Protein AF-A0A2H6LH49-F1 (afdb_monomer_lite)

Foldseek 3Di:
DVVCVVVPVVVVVVVVVVVVVVVVCLVVLLVVLVVLVVVCVVCVVVVNNVPVVVVNVVSCVRRVDPPDPPDPPPDDD

pLDDT: mean 84.46, std 15.81, range [38.75, 98.5]

Sequence (77 aa):
MQLFEALYPLLLALTQLQELVDDTSLAVGSEAYAAALQVYNYAKASGQTAGLDTVVEEMGQRFARKSRKTKPQAAAL

Organism: NCBI:txid1861711

Secondary structure (DSSP, 8-state):
-HHHHHHHHHHHHHHHHHHHHHHHHHHHHHHHHHHHHHHHHHHHHTT--TTTHHHHHHHHHHHS-------------

Structure (mmCIF, N/CA/C/O backbone):
data_AF-A0A2H6LH49-F1
#
_entry.id   AF-A0A2H6LH49-F1
#
loop_
_atom_site.group_PDB
_atom_site.id
_atom_site.type_symbol
_atom_site.label_atom_id
_atom_site.label_alt_id
_atom_site.label_comp_id
_atom_site.label_asym_id
_atom_site.label_entity_id
_atom_site.label_seq_id
_atom_site.pdbx_PDB_ins_code
_atom_site.Cartn_x
_atom_site.Cartn_y
_atom_site.Cartn_z
_atom_site.occupancy
_atom_site.B_iso_or_equiv
_atom_site.auth_seq_id
_atom_site.auth_comp_id
_atom_site.auth_asym_id
_atom_site.auth_atom_id
_atom_site.pdbx_PDB_model_num
ATOM 1 N N . MET A 1 1 ? 27.828 -7.136 -24.699 1.00 72.62 1 MET A N 1
ATOM 2 C CA . MET A 1 1 ? 27.183 -5.806 -24.640 1.00 72.62 1 MET A CA 1
ATOM 3 C C . MET A 1 1 ? 25.736 -5.859 -25.113 1.00 72.62 1 MET A C 1
ATOM 5 O O . MET A 1 1 ? 24.870 -5.599 -24.303 1.00 72.62 1 MET A O 1
ATOM 9 N N . GLN A 1 2 ? 25.435 -6.289 -26.341 1.00 91.00 2 GLN A N 1
ATOM 10 C CA . GL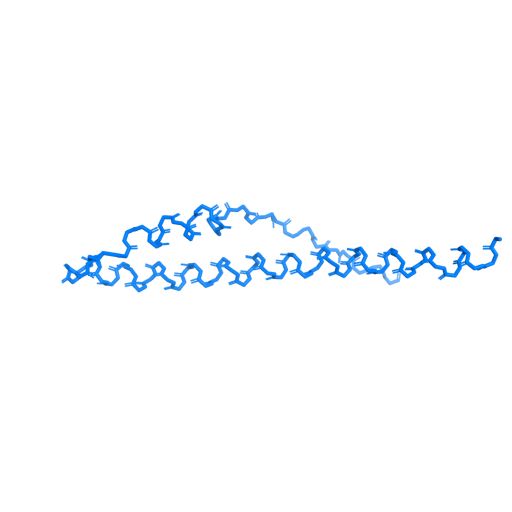N A 1 2 ? 24.082 -6.186 -26.924 1.00 91.00 2 GLN A CA 1
ATOM 11 C C . GLN A 1 2 ? 22.934 -6.819 -26.103 1.00 91.00 2 GLN A C 1
ATOM 13 O O . GLN A 1 2 ? 21.864 -6.233 -26.005 1.00 91.00 2 GLN A O 1
ATOM 18 N N . LEU A 1 3 ? 23.155 -7.974 -25.462 1.00 94.12 3 LEU A N 1
ATOM 19 C CA . LEU A 1 3 ? 22.152 -8.584 -24.576 1.00 94.12 3 LEU A CA 1
ATOM 20 C C . LEU A 1 3 ? 21.929 -7.776 -23.287 1.00 94.12 3 LEU A C 1
ATOM 22 O O . LEU A 1 3 ? 20.802 -7.653 -22.827 1.00 94.12 3 LEU A O 1
ATOM 26 N N . PHE A 1 4 ? 22.995 -7.216 -22.714 1.00 92.50 4 PHE A N 1
ATOM 27 C CA . PHE A 1 4 ? 22.903 -6.370 -21.524 1.00 92.50 4 PHE A CA 1
ATOM 28 C C . PHE A 1 4 ? 22.134 -5.079 -21.834 1.00 92.50 4 PHE A C 1
ATOM 30 O O . PHE A 1 4 ? 21.212 -4.730 -21.104 1.00 92.50 4 PHE A O 1
ATOM 37 N N . GLU A 1 5 ? 22.440 -4.447 -22.970 1.00 96.00 5 GLU A N 1
ATOM 38 C CA . GLU A 1 5 ? 21.714 -3.273 -23.474 1.00 96.00 5 GLU A CA 1
ATOM 39 C C . GLU A 1 5 ? 20.228 -3.571 -23.734 1.00 96.00 5 GLU A C 1
ATOM 41 O O . GLU A 1 5 ? 19.382 -2.707 -23.537 1.00 96.00 5 GLU A O 1
ATOM 46 N N . ALA A 1 6 ? 19.883 -4.801 -24.133 1.00 94.94 6 ALA A N 1
ATOM 47 C CA . ALA A 1 6 ? 18.491 -5.215 -24.312 1.00 94.94 6 ALA A CA 1
ATOM 48 C C . ALA A 1 6 ? 17.770 -5.507 -22.981 1.00 94.94 6 ALA A C 1
ATOM 50 O O . ALA A 1 6 ? 16.566 -5.280 -22.869 1.00 94.94 6 ALA A O 1
ATOM 51 N N . LEU A 1 7 ? 18.486 -6.005 -21.969 1.00 97.12 7 LEU A N 1
ATOM 52 C CA . LEU A 1 7 ? 17.913 -6.339 -20.660 1.00 97.12 7 LEU A CA 1
ATOM 53 C C . LEU A 1 7 ? 17.751 -5.123 -19.745 1.00 97.12 7 LEU A C 1
ATOM 55 O O . LEU A 1 7 ? 16.824 -5.092 -18.937 1.00 97.12 7 LEU A O 1
ATOM 59 N N . TYR A 1 8 ? 18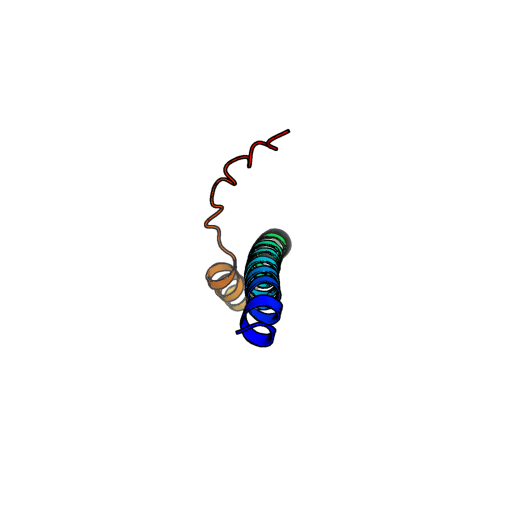.625 -4.124 -19.857 1.00 96.38 8 TYR A N 1
ATOM 60 C CA . TYR A 1 8 ? 18.611 -2.967 -18.964 1.00 96.38 8 TYR A CA 1
ATOM 61 C C . TYR A 1 8 ? 17.289 -2.165 -19.004 1.00 96.38 8 TYR A C 1
ATOM 63 O O . TYR A 1 8 ? 16.738 -1.891 -17.935 1.00 96.38 8 TYR A O 1
ATOM 71 N N . PRO A 1 9 ? 16.692 -1.864 -20.177 1.00 97.31 9 PRO A N 1
ATOM 72 C CA . PRO A 1 9 ? 15.386 -1.208 -20.241 1.00 97.31 9 PRO A CA 1
ATOM 73 C C . PRO A 1 9 ? 14.257 -2.049 -19.635 1.00 97.31 9 PRO A C 1
ATOM 75 O O . PRO A 1 9 ? 13.352 -1.496 -19.014 1.00 97.31 9 PRO A O 1
ATOM 78 N N . LEU A 1 10 ? 14.313 -3.379 -19.780 1.00 97.75 10 LEU A N 1
ATOM 79 C CA . LEU A 1 10 ? 13.321 -4.280 -19.190 1.00 97.75 10 LEU A CA 1
ATOM 80 C C . LEU A 1 10 ? 13.410 -4.268 -17.663 1.00 97.75 10 LEU A C 1
ATOM 82 O O . LEU A 1 10 ? 12.384 -4.183 -16.994 1.00 97.75 10 LEU A O 1
ATOM 86 N N . LEU A 1 11 ? 14.629 -4.307 -17.118 1.00 97.81 11 LEU A N 1
ATOM 87 C CA . LEU A 1 11 ? 14.849 -4.175 -15.680 1.00 97.81 11 LEU A CA 1
ATOM 88 C C . LEU A 1 11 ? 14.256 -2.860 -15.163 1.00 97.81 11 LEU A C 1
ATOM 90 O O . LEU A 1 11 ? 13.501 -2.878 -14.196 1.00 97.81 11 LEU A O 1
ATOM 94 N N . LEU A 1 12 ? 14.540 -1.744 -15.840 1.00 98.06 12 LEU A N 1
ATOM 95 C CA . LEU A 1 12 ? 14.020 -0.435 -15.451 1.00 98.06 12 LEU A CA 1
ATOM 96 C C . LEU A 1 12 ? 12.484 -0.387 -15.489 1.00 98.06 12 LEU A C 1
ATOM 98 O O . LEU A 1 12 ? 11.863 0.114 -14.553 1.00 98.06 12 LEU A O 1
ATOM 102 N N . ALA A 1 13 ? 11.869 -0.937 -16.539 1.00 98.19 13 ALA A N 1
ATOM 103 C CA . ALA A 1 13 ? 10.414 -1.004 -16.662 1.00 98.19 13 ALA A CA 1
ATOM 104 C C . ALA A 1 13 ? 9.778 -1.858 -15.553 1.00 98.19 13 ALA A C 1
ATOM 106 O O . ALA A 1 13 ? 8.754 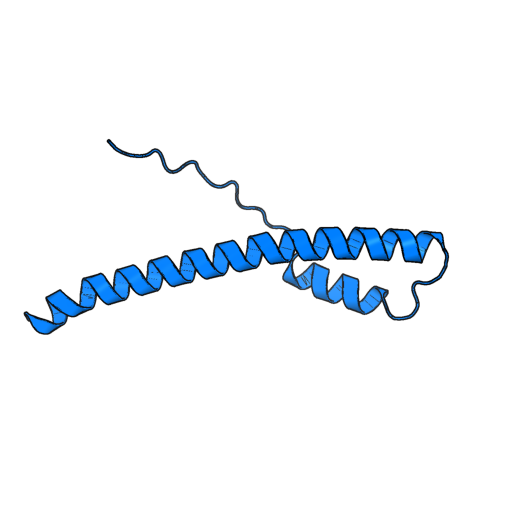-1.472 -14.993 1.00 98.19 13 ALA A O 1
ATOM 107 N N . LEU A 1 14 ? 10.394 -2.989 -15.197 1.00 98.50 14 LEU A N 1
ATOM 108 C CA . LEU A 1 14 ? 9.927 -3.838 -14.100 1.00 98.50 14 LEU A CA 1
ATOM 109 C C . LEU A 1 14 ? 10.046 -3.135 -12.746 1.00 98.50 14 LEU A C 1
ATOM 111 O O . LEU A 1 14 ? 9.132 -3.238 -11.932 1.00 98.50 14 LEU A O 1
ATOM 115 N N . THR A 1 15 ? 11.128 -2.390 -12.514 1.00 98.06 15 THR A N 1
ATOM 116 C CA . THR A 1 15 ? 11.282 -1.587 -11.294 1.00 98.06 15 THR A CA 1
ATOM 117 C C . THR A 1 15 ? 10.195 -0.517 -11.190 1.00 98.06 15 THR A C 1
ATOM 119 O O . THR A 1 15 ? 9.549 -0.416 -10.153 1.00 98.06 15 THR A O 1
ATOM 122 N N . GLN A 1 16 ? 9.927 0.225 -12.267 1.00 97.94 16 GLN A N 1
ATOM 123 C CA . GLN A 1 16 ? 8.864 1.239 -12.277 1.00 97.94 16 GLN A CA 1
ATOM 124 C C . GLN A 1 16 ? 7.475 0.624 -12.081 1.00 97.94 16 GLN A C 1
ATOM 126 O O . GLN A 1 16 ? 6.649 1.164 -11.349 1.00 97.94 16 GLN A O 1
ATOM 131 N N . LEU A 1 17 ? 7.208 -0.523 -12.713 1.00 98.25 17 LEU A N 1
ATOM 132 C CA . LEU A 1 17 ? 5.946 -1.232 -12.532 1.00 98.25 17 LEU A CA 1
ATOM 133 C C . LEU A 1 17 ? 5.766 -1.688 -11.080 1.00 98.25 17 LEU A C 1
ATOM 135 O O . LEU A 1 17 ? 4.673 -1.550 -10.538 1.00 98.25 17 LEU A O 1
ATOM 139 N N . GLN A 1 18 ? 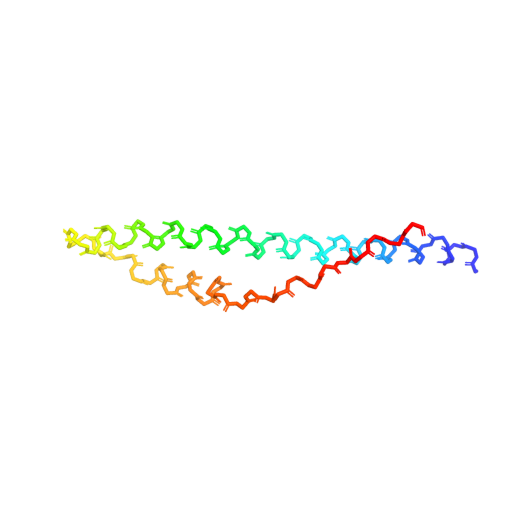6.826 -2.197 -10.449 1.00 97.81 18 GLN A N 1
ATOM 140 C CA . GLN A 1 18 ? 6.795 -2.592 -9.043 1.00 97.81 18 GLN A CA 1
ATOM 141 C C . GLN A 1 18 ? 6.443 -1.402 -8.141 1.00 97.81 18 GLN A C 1
ATOM 143 O O . GLN A 1 18 ? 5.546 -1.522 -7.311 1.00 97.81 18 GLN A O 1
ATOM 148 N N . GLU A 1 19 ? 7.068 -0.241 -8.356 1.00 96.56 19 GLU A N 1
ATOM 149 C CA . GLU A 1 19 ? 6.754 0.982 -7.602 1.00 96.56 19 GLU A CA 1
ATOM 150 C C . GLU A 1 19 ? 5.280 1.386 -7.755 1.00 96.56 19 GLU A C 1
ATOM 152 O O . GLU A 1 19 ? 4.606 1.669 -6.765 1.00 96.56 19 GLU A O 1
ATOM 157 N N . LEU A 1 20 ? 4.739 1.342 -8.977 1.00 96.81 20 LEU A N 1
ATOM 158 C CA . LEU A 1 20 ? 3.326 1.649 -9.227 1.00 96.81 20 LEU A CA 1
ATOM 159 C C . LEU A 1 20 ? 2.374 0.653 -8.551 1.00 96.81 20 LEU A C 1
ATOM 161 O O . LEU A 1 20 ? 1.315 1.048 -8.053 1.00 96.81 20 LEU A O 1
ATOM 165 N N . VAL A 1 21 ? 2.725 -0.635 -8.533 1.00 97.00 21 VAL A N 1
ATOM 166 C CA . VAL A 1 21 ? 1.946 -1.674 -7.844 1.00 97.00 21 VAL A CA 1
ATOM 167 C C . VAL A 1 21 ? 1.966 -1.451 -6.333 1.00 97.00 21 VAL A C 1
ATOM 169 O O . VAL A 1 21 ? 0.916 -1.572 -5.694 1.00 97.00 21 VAL A O 1
ATOM 172 N N . ASP A 1 22 ? 3.113 -1.083 -5.765 1.00 93.06 22 ASP A N 1
ATOM 173 C CA . ASP A 1 22 ? 3.248 -0.783 -4.338 1.00 93.06 22 ASP A CA 1
ATOM 174 C C . ASP A 1 22 ? 2.436 0.462 -3.950 1.00 93.06 22 ASP A C 1
ATOM 176 O O . ASP A 1 22 ? 1.664 0.424 -2.986 1.00 93.06 22 ASP A O 1
ATOM 180 N N . ASP A 1 23 ? 2.518 1.529 -4.749 1.00 90.31 23 ASP A N 1
ATOM 181 C CA . ASP A 1 23 ? 1.727 2.750 -4.565 1.00 90.31 23 ASP A CA 1
ATOM 182 C C . ASP A 1 23 ? 0.218 2.468 -4.657 1.00 90.31 23 ASP A C 1
ATOM 184 O O . ASP A 1 23 ? -0.564 2.928 -3.817 1.00 90.31 23 ASP A O 1
ATOM 188 N N . THR A 1 24 ? -0.203 1.665 -5.639 1.00 93.19 24 THR A N 1
ATOM 189 C CA . THR A 1 24 ? -1.612 1.273 -5.812 1.00 93.19 24 THR A CA 1
ATOM 190 C C . THR A 1 24 ? -2.096 0.426 -4.637 1.00 93.19 24 THR A C 1
ATOM 192 O O . THR A 1 24 ? -3.179 0.666 -4.099 1.00 93.19 24 THR A O 1
ATOM 195 N N . SER A 1 25 ? -1.286 -0.535 -4.190 1.00 90.81 25 SER A N 1
ATOM 196 C CA . SER A 1 25 ? -1.606 -1.398 -3.048 1.00 90.81 25 SER A CA 1
ATOM 197 C C . SER A 1 25 ? -1.752 -0.590 -1.757 1.00 90.81 25 SER A C 1
ATOM 199 O O . SER A 1 25 ? -2.668 -0.837 -0.968 1.00 90.81 25 SER A O 1
ATOM 201 N N . LEU A 1 26 ? -0.895 0.415 -1.554 1.00 88.00 26 LEU A N 1
ATOM 202 C CA . LEU A 1 26 ? -0.990 1.334 -0.422 1.00 88.00 26 LEU A CA 1
ATOM 203 C C . LEU A 1 26 ? -2.255 2.204 -0.488 1.00 88.00 26 LEU A C 1
ATOM 205 O O . LEU A 1 26 ? -2.926 2.388 0.534 1.00 88.00 26 LEU A O 1
ATOM 209 N N . ALA A 1 27 ? -2.586 2.737 -1.667 1.00 88.81 27 ALA A N 1
ATOM 210 C CA . ALA A 1 27 ? -3.774 3.565 -1.866 1.00 88.81 27 ALA A CA 1
ATOM 211 C C . ALA A 1 27 ? -5.061 2.777 -1.573 1.00 88.81 27 ALA A C 1
ATOM 213 O O . ALA A 1 27 ? -5.845 3.181 -0.712 1.00 88.81 27 ALA A O 1
ATOM 214 N N . VAL A 1 28 ? -5.227 1.608 -2.200 1.00 91.62 28 VAL A N 1
ATOM 215 C CA . VAL A 1 28 ? -6.406 0.746 -2.004 1.00 91.62 28 VAL A CA 1
ATOM 216 C C . VAL A 1 28 ? -6.479 0.217 -0.567 1.00 91.62 28 VAL A C 1
ATOM 218 O O . VAL A 1 28 ? -7.554 0.184 0.028 1.00 91.62 28 VAL A O 1
ATOM 221 N N . GLY A 1 29 ? -5.343 -0.138 0.042 1.00 90.06 29 GLY A N 1
ATOM 222 C CA . GLY A 1 29 ? -5.295 -0.549 1.447 1.00 90.06 29 GLY A CA 1
ATOM 223 C C . GLY A 1 29 ? -5.738 0.555 2.416 1.00 90.06 29 GLY A C 1
ATOM 224 O O . GLY A 1 29 ? -6.448 0.282 3.385 1.00 90.06 29 GLY A O 1
ATOM 225 N N . SER A 1 30 ? -5.391 1.814 2.125 1.00 88.88 30 SER A N 1
ATOM 226 C CA . SER A 1 30 ? -5.844 2.979 2.903 1.00 88.88 30 SER A CA 1
ATOM 227 C C . SER A 1 30 ? -7.360 3.181 2.815 1.00 88.88 30 SER A C 1
ATOM 229 O O . SER A 1 30 ? -7.998 3.498 3.820 1.00 88.88 30 SER A O 1
ATOM 231 N N . GLU A 1 31 ? -7.947 2.980 1.633 1.00 90.19 31 GLU A N 1
ATOM 232 C CA . GLU A 1 31 ? -9.402 3.034 1.437 1.00 90.19 31 GLU A CA 1
ATOM 233 C C . GLU A 1 31 ? -10.114 1.893 2.172 1.00 90.19 31 GLU A C 1
ATOM 235 O O . GLU A 1 31 ? -11.087 2.131 2.892 1.00 90.19 31 GLU A O 1
ATOM 240 N N . ALA A 1 32 ? -9.590 0.668 2.069 1.00 90.69 32 ALA A N 1
ATOM 241 C CA . ALA A 1 32 ? -10.115 -0.489 2.789 1.00 90.69 32 ALA A CA 1
ATOM 242 C C . ALA A 1 32 ? -10.060 -0.289 4.314 1.00 90.69 32 ALA A C 1
ATOM 244 O O . ALA A 1 32 ? -11.027 -0.596 5.012 1.00 90.69 32 ALA A O 1
ATOM 245 N N . TYR A 1 33 ? -8.971 0.285 4.839 1.00 91.25 33 TYR A N 1
ATOM 246 C CA . TYR A 1 33 ? -8.874 0.644 6.255 1.00 91.25 33 TYR A CA 1
ATOM 247 C C . TYR A 1 33 ? -9.898 1.708 6.661 1.00 91.25 33 TYR A C 1
ATOM 249 O O . TYR A 1 33 ? -10.542 1.569 7.700 1.00 91.25 33 TYR A O 1
ATOM 257 N N . ALA A 1 34 ? -10.111 2.740 5.840 1.00 90.94 34 ALA A N 1
ATOM 258 C CA . ALA A 1 34 ? -11.134 3.748 6.115 1.00 90.94 34 ALA A CA 1
ATOM 259 C C . ALA A 1 34 ? -12.545 3.132 6.182 1.00 90.94 34 ALA A C 1
ATOM 261 O O . ALA A 1 34 ? -13.312 3.464 7.087 1.00 90.94 34 ALA A O 1
ATOM 262 N N . ALA A 1 35 ? -12.868 2.200 5.280 1.00 90.31 35 ALA A N 1
ATOM 263 C CA . ALA A 1 35 ? -14.130 1.461 5.311 1.00 90.31 35 ALA A CA 1
ATOM 264 C C . ALA A 1 35 ? -14.249 0.571 6.563 1.00 90.31 35 ALA A C 1
ATOM 266 O O . ALA A 1 35 ? -15.275 0.591 7.244 1.00 90.31 35 ALA A O 1
ATOM 267 N N . ALA A 1 36 ? -13.186 -0.153 6.924 1.00 89.94 36 ALA A N 1
ATOM 268 C CA . ALA A 1 36 ? -13.154 -0.959 8.144 1.00 89.94 36 ALA A CA 1
ATOM 269 C C . ALA A 1 36 ? -13.362 -0.101 9.403 1.00 89.94 36 ALA A C 1
ATOM 271 O O . ALA A 1 36 ? -14.122 -0.481 10.294 1.00 89.94 36 ALA A O 1
ATOM 272 N N . LEU A 1 37 ? -12.765 1.095 9.450 1.00 92.19 37 LEU A N 1
ATOM 273 C CA . LEU A 1 37 ? -12.937 2.030 10.558 1.00 92.19 37 LEU A CA 1
ATOM 274 C C . LEU A 1 37 ? -14.389 2.519 10.681 1.00 92.19 37 LEU A C 1
ATOM 276 O O . LEU A 1 37 ? -14.880 2.696 11.795 1.00 92.19 37 LEU A O 1
ATOM 280 N N . GLN A 1 38 ? -15.104 2.704 9.566 1.00 92.38 38 GLN A N 1
ATOM 281 C CA . GLN A 1 38 ? -16.535 3.029 9.603 1.00 92.38 38 GLN A CA 1
ATOM 282 C C . GLN A 1 38 ? -17.356 1.904 10.244 1.00 92.38 38 GLN A C 1
ATOM 284 O O . GLN A 1 38 ? -18.170 2.173 11.130 1.00 92.38 38 GLN A O 1
ATOM 289 N N . VAL A 1 39 ? -17.110 0.651 9.847 1.00 90.62 39 VAL A N 1
ATOM 290 C CA . VAL A 1 39 ? -17.789 -0.523 10.422 1.00 90.62 39 VAL A CA 1
ATOM 291 C C . VAL A 1 39 ? -17.461 -0.671 11.908 1.00 90.62 39 VAL A C 1
ATOM 293 O O . VAL A 1 39 ? -18.366 -0.867 12.719 1.00 90.62 39 VAL A O 1
ATOM 296 N N . TYR A 1 40 ? -16.192 -0.508 12.289 1.00 92.75 40 TYR A N 1
ATOM 297 C CA . TYR A 1 40 ? -15.774 -0.522 13.690 1.00 92.75 40 TYR A CA 1
ATOM 298 C C . TYR A 1 40 ? -16.476 0.559 14.512 1.00 92.75 40 TYR A C 1
ATOM 300 O O . TYR A 1 40 ? -17.003 0.269 15.584 1.00 92.75 40 TYR A O 1
ATOM 308 N N . ASN A 1 41 ? -16.532 1.796 14.013 1.00 92.69 41 ASN A N 1
ATOM 309 C CA . ASN A 1 41 ? -17.191 2.896 14.715 1.00 92.69 41 ASN A CA 1
ATOM 310 C C . ASN A 1 41 ? -18.689 2.630 14.913 1.00 92.69 41 ASN A C 1
ATOM 312 O O . ASN A 1 41 ? -19.229 2.929 15.979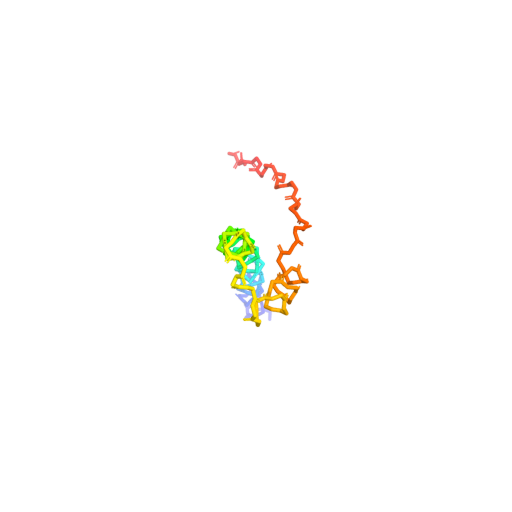 1.00 92.69 41 ASN A O 1
ATOM 316 N N . TYR A 1 42 ? -19.349 2.026 13.921 1.00 92.88 42 TYR A N 1
ATOM 317 C CA . TYR A 1 42 ? -20.734 1.579 14.052 1.00 92.88 42 TYR A CA 1
ATOM 318 C C . TYR A 1 42 ? -20.883 0.494 15.131 1.00 9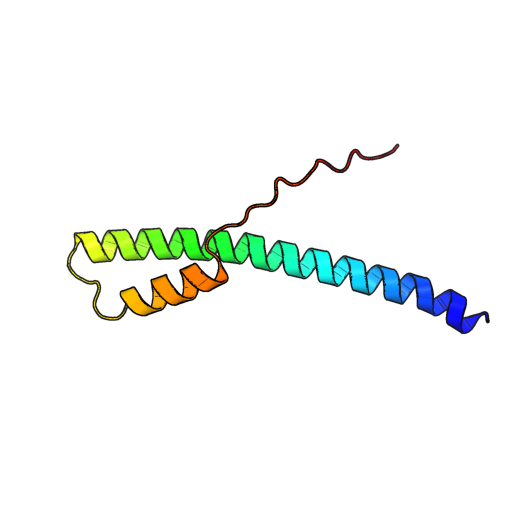2.88 42 TYR A C 1
ATOM 320 O O . TYR A 1 42 ? -21.702 0.626 16.043 1.00 92.88 42 TYR A O 1
ATOM 328 N N . ALA A 1 43 ? -20.044 -0.544 15.084 1.00 91.81 43 ALA A N 1
ATOM 329 C CA . ALA A 1 43 ? -20.041 -1.619 16.071 1.00 91.81 43 ALA A CA 1
ATOM 330 C C . ALA A 1 43 ? -19.794 -1.080 17.493 1.00 91.81 43 ALA A C 1
ATOM 332 O O . ALA A 1 43 ? -20.519 -1.433 18.425 1.00 91.81 43 ALA A O 1
ATOM 333 N N . LYS A 1 44 ? -18.860 -0.134 17.641 1.00 91.44 44 LYS A N 1
ATOM 334 C CA . LYS A 1 44 ? -18.558 0.591 18.883 1.00 91.44 44 LYS A CA 1
ATOM 335 C C . LYS A 1 44 ? -19.740 1.368 19.428 1.00 91.44 44 LYS A C 1
ATOM 337 O O . LYS A 1 44 ? -20.026 1.253 20.616 1.00 91.44 44 LYS A O 1
ATOM 342 N N . ALA A 1 45 ? -20.461 2.092 18.578 1.00 93.25 45 ALA A N 1
ATOM 343 C CA . ALA A 1 45 ? -21.677 2.789 18.990 1.00 93.25 45 ALA A CA 1
ATOM 344 C C . ALA A 1 45 ? -22.774 1.822 19.479 1.00 93.25 45 ALA A C 1
ATOM 346 O O . ALA A 1 45 ? -23.570 2.183 20.340 1.00 93.25 45 ALA A O 1
ATOM 347 N N . SER A 1 46 ? -22.792 0.589 18.965 1.00 91.88 46 SER A N 1
ATOM 348 C CA . SER A 1 46 ? -23.736 -0.461 19.374 1.00 91.88 46 SER A CA 1
ATOM 349 C C . SER A 1 46 ? -23.256 -1.355 20.531 1.00 91.88 46 SER A C 1
ATOM 351 O O . SER A 1 46 ? -23.976 -2.268 20.925 1.00 91.88 46 SER A O 1
ATOM 353 N N . GLY A 1 47 ? -22.049 -1.131 21.067 1.00 90.50 47 GLY A N 1
ATOM 354 C CA . GLY A 1 47 ? -21.457 -1.966 22.123 1.00 90.50 47 GLY A CA 1
ATOM 355 C C . GLY A 1 47 ? -20.943 -3.341 21.664 1.00 90.50 47 GLY A C 1
ATOM 356 O O . GLY A 1 47 ? -20.678 -4.200 22.499 1.00 90.50 47 GLY A O 1
ATOM 357 N N . GLN A 1 48 ? -20.785 -3.563 20.356 1.00 88.00 48 GLN A N 1
ATOM 358 C CA . GLN A 1 48 ? -20.405 -4.845 19.743 1.00 88.00 48 GLN A CA 1
ATOM 359 C C . GLN A 1 48 ? -18.954 -4.842 19.223 1.00 88.00 48 GLN A C 1
ATOM 361 O O . GLN A 1 48 ? -18.703 -5.183 18.073 1.00 88.00 48 GLN A O 1
ATOM 366 N N . THR A 1 49 ? -17.976 -4.426 20.034 1.00 85.06 49 THR A N 1
ATOM 367 C CA . THR A 1 49 ? -16.560 -4.306 19.599 1.00 85.06 49 THR A CA 1
ATOM 368 C C . THR A 1 49 ? -15.687 -5.514 19.902 1.00 85.06 49 THR A C 1
ATOM 370 O O . THR A 1 49 ? -14.509 -5.503 19.553 1.00 85.06 49 THR A O 1
ATOM 373 N N . ALA A 1 50 ? -16.228 -6.550 20.548 1.00 86.38 50 ALA A N 1
ATOM 374 C CA . ALA A 1 50 ? -15.449 -7.705 20.979 1.00 86.38 50 ALA A CA 1
ATOM 375 C C . ALA A 1 50 ? -14.675 -8.332 19.802 1.00 86.38 50 ALA A C 1
ATOM 377 O O . ALA A 1 50 ? -15.270 -8.846 18.859 1.00 86.38 50 ALA A O 1
ATOM 378 N N . GLY A 1 51 ? -13.341 -8.273 19.863 1.00 83.94 51 GLY A N 1
ATOM 379 C CA . GLY A 1 51 ? -12.445 -8.810 18.834 1.00 83.94 51 GLY A CA 1
ATOM 380 C C . GLY A 1 51 ? -12.168 -7.889 17.639 1.00 83.94 51 GLY A C 1
ATOM 381 O O . GLY A 1 51 ? -11.378 -8.269 16.782 1.00 83.94 51 GLY A O 1
ATOM 382 N N . LEU A 1 52 ? -12.762 -6.689 17.569 1.00 87.88 52 LEU A N 1
ATOM 383 C CA . LEU A 1 52 ? -12.484 -5.734 16.487 1.00 87.88 52 LEU A CA 1
ATOM 384 C C . LEU A 1 52 ? -11.351 -4.751 16.813 1.00 87.88 52 LEU A C 1
ATOM 386 O O . LEU A 1 52 ? -10.729 -4.231 15.888 1.00 87.88 52 LEU A O 1
ATOM 390 N N . ASP A 1 53 ? -11.072 -4.493 18.093 1.00 87.50 53 ASP A N 1
ATOM 391 C CA . ASP A 1 53 ? -10.053 -3.515 18.504 1.00 87.50 53 ASP A CA 1
ATOM 392 C C . ASP A 1 53 ? -8.658 -3.883 17.969 1.00 87.50 53 ASP A C 1
ATOM 394 O O . ASP A 1 53 ? -7.982 -3.048 17.370 1.00 87.50 53 ASP A O 1
ATOM 398 N N . THR A 1 54 ? -8.269 -5.157 18.096 1.00 87.88 54 THR A N 1
ATOM 399 C CA . THR A 1 54 ? -6.979 -5.667 17.605 1.00 87.88 54 THR A CA 1
ATOM 400 C C . THR A 1 54 ? -6.875 -5.583 16.084 1.00 87.88 54 THR A C 1
ATOM 402 O O . THR A 1 54 ? -5.841 -5.190 15.553 1.00 87.88 54 THR A O 1
ATOM 405 N N . VAL A 1 55 ? -7.964 -5.886 15.371 1.00 87.44 55 VAL A N 1
ATOM 406 C CA . VAL A 1 55 ? -8.008 -5.839 13.902 1.00 87.44 55 VAL A CA 1
ATOM 407 C C . VAL A 1 55 ? -7.827 -4.407 13.402 1.00 87.44 55 VAL A C 1
ATOM 409 O O . VAL A 1 55 ? -7.047 -4.161 12.485 1.00 87.44 55 VAL A O 1
ATOM 412 N N . VAL A 1 56 ? -8.515 -3.442 14.016 1.00 87.56 56 VAL A N 1
ATOM 413 C CA . VAL A 1 56 ? -8.388 -2.027 13.641 1.00 87.56 56 VAL A CA 1
ATOM 414 C C . VAL A 1 56 ? -6.997 -1.488 13.958 1.00 87.56 56 VAL A C 1
ATOM 416 O O . VAL A 1 56 ? -6.460 -0.715 13.165 1.00 87.56 56 VAL A O 1
ATOM 419 N N . GLU A 1 57 ? -6.391 -1.906 15.067 1.00 87.94 57 GLU A N 1
ATOM 420 C CA . GLU A 1 57 ? -5.032 -1.506 15.429 1.00 87.94 57 GLU A CA 1
ATOM 421 C C . GLU A 1 57 ? -3.990 -2.022 14.424 1.00 87.94 57 GLU A C 1
ATOM 423 O O . GLU A 1 57 ? -3.188 -1.236 13.913 1.00 87.94 57 GLU A O 1
ATOM 428 N N . GLU A 1 58 ? -4.044 -3.306 14.060 1.00 88.19 58 GLU A N 1
ATOM 429 C CA . GLU A 1 58 ? -3.159 -3.902 13.048 1.00 88.19 58 GLU A CA 1
ATOM 430 C C . GLU A 1 58 ? -3.323 -3.233 11.676 1.00 88.19 58 GLU A C 1
ATOM 432 O O . GLU A 1 58 ? -2.339 -2.891 11.009 1.00 88.19 58 GLU A O 1
ATOM 437 N N . MET A 1 59 ? -4.569 -2.986 11.259 1.00 86.94 59 MET A N 1
ATOM 438 C CA . MET A 1 59 ? -4.838 -2.264 10.015 1.00 86.94 59 MET A CA 1
ATOM 439 C C . MET A 1 59 ? -4.338 -0.816 10.082 1.00 86.94 59 MET A C 1
ATOM 441 O O . MET A 1 59 ? -3.813 -0.306 9.091 1.00 86.94 59 MET A O 1
ATOM 445 N N . GLY A 1 60 ? -4.437 -0.169 11.244 1.00 86.50 60 GLY A N 1
ATOM 446 C CA . GLY A 1 60 ? -3.891 1.160 11.488 1.00 86.50 60 GLY A CA 1
ATOM 447 C C . GLY A 1 60 ? -2.371 1.199 11.342 1.00 86.50 60 GLY A C 1
ATOM 448 O O . GLY A 1 60 ? -1.849 2.071 10.658 1.00 86.50 60 GLY A O 1
ATOM 449 N N . GLN A 1 61 ? -1.639 0.228 11.883 1.00 87.75 61 GLN A N 1
ATOM 450 C CA . GLN A 1 61 ? -0.179 0.173 11.718 1.00 87.75 61 GLN A CA 1
ATOM 451 C C . GLN A 1 61 ? 0.245 0.028 10.249 1.00 87.75 61 GLN A C 1
ATOM 453 O O . GLN A 1 61 ? 1.280 0.560 9.845 1.00 87.75 61 GLN A O 1
ATOM 458 N N . ARG A 1 62 ? -0.564 -0.670 9.444 1.00 82.75 62 ARG A N 1
ATOM 459 C CA . ARG A 1 62 ? -0.255 -0.962 8.039 1.00 82.75 62 ARG A CA 1
ATOM 460 C C . ARG A 1 62 ? -0.731 0.114 7.060 1.00 82.75 62 ARG A C 1
ATOM 462 O O . ARG A 1 62 ? -0.076 0.331 6.043 1.00 82.75 62 ARG A O 1
ATOM 469 N N . PHE A 1 63 ? -1.853 0.771 7.347 1.00 83.31 63 PHE A N 1
ATOM 470 C CA . PHE A 1 63 ? -2.553 1.641 6.395 1.00 83.31 63 PHE A CA 1
ATOM 471 C C . PHE A 1 63 ? -2.923 3.024 6.957 1.00 83.31 63 PHE A C 1
ATOM 473 O O . PHE A 1 63 ? -3.444 3.862 6.215 1.00 83.31 63 PHE A O 1
ATOM 480 N N . ALA A 1 64 ? -2.651 3.324 8.237 1.00 71.88 64 ALA A N 1
ATOM 481 C CA . ALA A 1 64 ? -2.823 4.684 8.746 1.00 71.88 64 ALA A CA 1
ATOM 482 C C . ALA A 1 64 ? -1.813 5.621 8.065 1.00 71.88 64 ALA A C 1
ATOM 484 O O . ALA A 1 64 ? -0.600 5.428 8.088 1.00 71.88 64 ALA A O 1
ATOM 485 N N . ARG A 1 65 ? -2.367 6.636 7.400 1.00 68.25 65 ARG A N 1
ATOM 486 C CA . ARG A 1 65 ? -1.733 7.473 6.372 1.00 68.25 65 ARG A CA 1
ATOM 487 C C . ARG A 1 65 ? -0.303 7.933 6.678 1.00 68.25 65 ARG A C 1
ATOM 489 O O . ARG A 1 65 ? -0.056 8.659 7.637 1.00 68.25 65 ARG A O 1
ATOM 496 N N . LYS A 1 66 ? 0.527 7.833 5.635 1.00 52.69 66 LYS A N 1
ATOM 497 C CA . LYS A 1 66 ? 1.283 8.987 5.124 1.00 52.69 66 LYS A CA 1
ATOM 498 C C . LYS A 1 66 ? 0.934 9.180 3.647 1.00 52.69 66 LYS A C 1
ATOM 500 O O . LYS A 1 66 ? 1.651 8.714 2.772 1.00 52.69 66 LYS A O 1
ATOM 505 N N . SER A 1 67 ? -0.177 9.864 3.353 1.00 55.25 67 SER A N 1
ATOM 506 C CA . SER A 1 67 ? -0.438 10.331 1.983 1.00 55.25 67 SER A CA 1
ATOM 507 C C . SER A 1 67 ? 0.685 11.295 1.596 1.00 55.25 67 SER A C 1
ATOM 509 O O . SER A 1 67 ? 0.673 12.459 2.006 1.00 55.25 67 SER A O 1
ATOM 511 N N . ARG A 1 68 ? 1.680 10.833 0.830 1.00 56.16 68 ARG A N 1
ATOM 512 C CA . ARG A 1 68 ? 2.547 11.756 0.097 1.00 56.16 68 ARG A CA 1
ATOM 513 C C . ARG A 1 68 ? 1.649 12.496 -0.880 1.00 56.16 68 ARG A C 1
ATOM 515 O O . ARG A 1 68 ? 0.903 11.876 -1.625 1.00 56.16 68 ARG A O 1
ATOM 522 N N . LYS A 1 69 ? 1.698 13.828 -0.844 1.00 48.97 69 LYS A N 1
ATOM 523 C CA . LYS A 1 69 ? 1.109 14.651 -1.898 1.00 48.97 69 LYS A CA 1
ATOM 524 C C . LYS A 1 69 ? 1.731 14.190 -3.213 1.00 48.97 69 LYS A C 1
ATOM 526 O O . LYS A 1 69 ? 2.927 14.402 -3.410 1.00 48.97 69 LYS A O 1
ATOM 531 N N . THR A 1 70 ? 0.948 13.542 -4.065 1.00 50.78 70 THR A N 1
ATOM 532 C CA . THR A 1 70 ? 1.349 13.214 -5.429 1.00 50.78 70 THR A CA 1
ATOM 533 C C . THR A 1 70 ? 1.709 14.533 -6.099 1.00 50.78 70 THR A C 1
ATOM 535 O O . THR A 1 70 ? 0.855 15.403 -6.278 1.00 50.78 70 THR A O 1
ATOM 538 N N . LYS A 1 71 ? 3.000 14.755 -6.358 1.00 51.12 71 LYS A N 1
ATOM 539 C CA . LYS A 1 71 ? 3.437 15.921 -7.124 1.00 51.12 71 LYS A CA 1
ATOM 540 C C . LYS A 1 71 ? 2.915 15.677 -8.543 1.00 51.12 71 LYS A C 1
ATOM 542 O O . LYS A 1 71 ? 3.205 14.607 -9.073 1.00 51.12 71 LYS A O 1
ATOM 547 N N . PRO A 1 72 ? 2.117 16.583 -9.133 1.00 49.06 72 PRO A N 1
ATOM 548 C CA . PRO A 1 72 ? 1.594 16.363 -10.471 1.00 49.06 72 PRO A CA 1
ATOM 549 C C . PRO A 1 72 ? 2.783 16.217 -11.420 1.00 49.06 72 PRO A C 1
ATOM 551 O O . PRO A 1 72 ? 3.582 17.144 -11.570 1.00 49.06 72 PRO A O 1
ATOM 554 N N . GLN A 1 73 ? 2.938 15.025 -11.994 1.00 55.62 73 GLN A N 1
ATOM 555 C CA . GLN A 1 73 ? 3.885 14.797 -13.069 1.00 55.62 73 GLN A CA 1
ATOM 556 C C . GLN A 1 73 ? 3.316 15.531 -14.278 1.00 55.62 73 GLN A C 1
ATOM 558 O O . GLN A 1 73 ? 2.359 15.080 -14.903 1.00 55.62 73 GLN A O 1
ATOM 563 N N . ALA A 1 74 ? 3.832 16.735 -14.519 1.00 52.00 74 ALA A N 1
ATOM 564 C CA . ALA A 1 74 ? 3.516 17.499 -15.709 1.00 52.00 74 ALA A CA 1
ATOM 565 C C . ALA A 1 74 ? 3.878 16.634 -16.919 1.00 52.00 74 ALA A C 1
ATOM 567 O O . ALA A 1 74 ? 5.041 16.268 -17.096 1.00 52.00 74 ALA A O 1
ATOM 568 N N . ALA A 1 75 ? 2.864 16.276 -17.702 1.00 49.22 75 ALA A N 1
ATOM 569 C CA . ALA A 1 75 ? 3.037 15.661 -19.002 1.00 49.22 75 ALA A CA 1
ATOM 570 C C . ALA A 1 75 ? 3.898 16.603 -19.852 1.00 49.22 75 ALA A C 1
ATOM 572 O O . ALA A 1 75 ? 3.472 17.710 -20.183 1.00 49.22 75 ALA A O 1
ATOM 573 N N . ALA A 1 76 ? 5.132 16.192 -20.135 1.00 43.44 76 ALA A N 1
ATOM 574 C CA . ALA A 1 76 ? 5.940 16.827 -21.157 1.00 43.44 76 ALA A CA 1
ATOM 575 C C . ALA A 1 76 ? 5.387 16.369 -22.513 1.00 43.44 76 ALA A C 1
ATOM 577 O O . ALA A 1 76 ? 5.419 15.176 -22.821 1.00 43.44 76 ALA A O 1
ATOM 578 N N . LEU A 1 77 ? 4.809 17.327 -23.238 1.00 38.75 77 LEU A N 1
ATOM 579 C CA . LEU A 1 77 ? 4.538 17.261 -24.673 1.00 38.75 77 LEU A CA 1
ATOM 580 C C . LEU A 1 77 ? 5.836 17.501 -25.448 1.00 38.75 77 LEU A C 1
ATOM 582 O O . LEU A 1 77 ? 6.638 18.342 -24.975 1.00 38.75 77 LEU A O 1
#

Radius of gyration: 19.98 Å; chains: 1; bounding box: 51×26×49 Å